Protein AF-A0A259NSG5-F1 (afdb_monomer_lite)

Secondary structure (DSSP, 8-state):
--HHHHHHHHHHHHHHHHHHHTT-HHHHHHHHHHHHHHHTTSHHHHHHHHHHHHHHHHHTT--TTTHHHHHHHHTS---

Foldseek 3Di:
DDPVLVVLLVVLCVQLVVCVVVVVLVSNLVSLVSNCVSCLVPLVSNLVSLVSNQVSCVVVVPDDPVSVVVNVVSPDDDD

Sequence (79 aa):
MNKKIKHEYQLSIRSAQEAEEINDLDNAFKSLERAHILGQRYFIPHIATHWQMLRIGLKRNDNREVIGQIVRLIATVPG

Structure (mmCIF, N/CA/C/O backbone):
data_AF-A0A259NSG5-F1
#
_entry.id   AF-A0A259NSG5-F1
#
loop_
_atom_site.group_PDB
_atom_site.id
_atom_site.type_symbol
_atom_site.label_atom_id
_atom_site.label_alt_id
_atom_site.label_comp_id
_atom_site.label_asym_id
_atom_site.label_entity_id
_atom_site.label_seq_id
_atom_site.pdbx_PDB_ins_code
_atom_site.Cartn_x
_atom_site.Cartn_y
_atom_site.Cartn_z
_atom_site.occupancy
_atom_site.B_iso_or_equiv
_atom_site.auth_seq_id
_atom_site.auth_comp_id
_atom_site.auth_asym_id
_atom_site.auth_atom_id
_atom_site.pdbx_PDB_model_num
ATOM 1 N N . MET A 1 1 ? 8.173 -5.743 -14.483 1.00 83.31 1 MET A N 1
ATOM 2 C CA . MET A 1 1 ? 8.080 -4.449 -13.770 1.00 83.31 1 MET A CA 1
ATOM 3 C C . MET A 1 1 ? 9.411 -3.721 -13.799 1.00 83.31 1 MET A C 1
ATOM 5 O O . MET A 1 1 ? 10.424 -4.351 -13.526 1.00 83.31 1 MET A O 1
ATOM 9 N N . ASN A 1 2 ? 9.423 -2.429 -14.148 1.00 92.19 2 ASN A N 1
ATOM 10 C CA . ASN A 1 2 ? 10.635 -1.596 -14.097 1.00 92.19 2 ASN A CA 1
ATOM 11 C C . ASN A 1 2 ? 11.158 -1.491 -12.647 1.00 92.19 2 ASN A C 1
ATOM 13 O O . ASN A 1 2 ? 10.354 -1.426 -11.719 1.00 92.19 2 ASN A O 1
ATOM 17 N N . LYS A 1 3 ? 12.486 -1.449 -12.448 1.00 92.12 3 LYS A N 1
ATOM 18 C CA . LYS A 1 3 ? 13.127 -1.382 -11.120 1.00 92.12 3 LYS A CA 1
ATOM 19 C C . LYS A 1 3 ? 12.615 -0.225 -10.252 1.00 92.12 3 LYS A C 1
ATOM 21 O O . LYS A 1 3 ? 12.348 -0.450 -9.077 1.00 92.12 3 LYS A O 1
ATOM 26 N N . LYS A 1 4 ? 12.414 0.969 -10.823 1.00 93.94 4 LYS A N 1
ATOM 27 C CA . LYS A 1 4 ? 11.889 2.129 -10.082 1.00 93.94 4 LYS A CA 1
ATOM 28 C C . LYS A 1 4 ? 10.451 1.890 -9.617 1.00 93.94 4 LYS A C 1
ATOM 30 O O . LYS A 1 4 ? 10.155 2.054 -8.444 1.00 93.94 4 LYS A O 1
ATOM 35 N N . ILE A 1 5 ? 9.583 1.413 -10.514 1.00 93.75 5 ILE A N 1
ATOM 36 C CA . ILE A 1 5 ? 8.181 1.088 -10.187 1.00 93.75 5 ILE A CA 1
ATOM 37 C C . ILE A 1 5 ? 8.118 -0.022 -9.134 1.00 93.75 5 ILE A C 1
ATOM 39 O O . ILE A 1 5 ? 7.322 0.059 -8.207 1.00 93.75 5 ILE A O 1
ATOM 43 N N . LYS A 1 6 ? 8.992 -1.032 -9.237 1.00 94.31 6 LYS A N 1
ATOM 44 C CA . LYS A 1 6 ? 9.090 -2.106 -8.245 1.00 94.31 6 LYS A CA 1
ATOM 45 C C . LYS A 1 6 ? 9.437 -1.572 -6.862 1.00 94.31 6 LYS A C 1
ATOM 47 O O . LYS A 1 6 ? 8.832 -2.007 -5.890 1.00 94.31 6 LYS A O 1
ATOM 52 N N . HIS A 1 7 ? 10.398 -0.658 -6.790 1.00 96.88 7 HIS A N 1
ATOM 53 C CA . HIS A 1 7 ? 10.809 -0.048 -5.535 1.00 96.88 7 HIS A CA 1
ATOM 54 C C . HIS A 1 7 ? 9.669 0.766 -4.908 1.00 96.88 7 HIS A C 1
ATOM 56 O O . HIS A 1 7 ? 9.291 0.501 -3.773 1.00 96.88 7 HIS A O 1
ATOM 62 N N . GLU A 1 8 ? 9.043 1.660 -5.676 1.00 96.75 8 GLU A N 1
ATOM 63 C CA . GLU A 1 8 ? 7.908 2.473 -5.209 1.00 96.75 8 GLU A CA 1
ATOM 64 C C . GLU A 1 8 ? 6.701 1.620 -4.794 1.00 96.75 8 GLU A C 1
ATOM 66 O O . GLU A 1 8 ? 6.018 1.926 -3.815 1.00 96.75 8 GLU A O 1
ATOM 71 N N . TYR A 1 9 ? 6.448 0.524 -5.516 1.00 96.69 9 TYR A N 1
ATOM 72 C CA . TYR A 1 9 ? 5.412 -0.444 -5.170 1.00 96.69 9 TYR A CA 1
ATOM 73 C C . TYR A 1 9 ? 5.703 -1.072 -3.806 1.00 96.69 9 TYR A C 1
ATOM 75 O O . TYR A 1 9 ? 4.841 -1.073 -2.935 1.00 96.69 9 TYR A O 1
ATOM 83 N N . GLN A 1 10 ? 6.929 -1.557 -3.591 1.00 96.88 10 GLN A N 1
ATOM 84 C CA . GLN A 1 10 ? 7.325 -2.161 -2.318 1.00 96.88 10 GLN A CA 1
ATOM 85 C C . GLN A 1 10 ? 7.271 -1.167 -1.156 1.00 96.88 10 GLN A C 1
ATOM 87 O O . GLN A 1 10 ? 6.816 -1.541 -0.080 1.00 96.88 10 GLN A O 1
ATOM 92 N N . LEU A 1 11 ? 7.675 0.088 -1.377 1.00 97.88 11 LEU A N 1
ATOM 93 C CA . LEU A 1 11 ? 7.534 1.151 -0.381 1.00 97.88 11 LEU A CA 1
ATOM 94 C C . LEU A 1 11 ? 6.067 1.375 -0.013 1.00 97.88 11 LEU A C 1
ATOM 96 O O . LEU A 1 11 ? 5.733 1.386 1.164 1.00 97.88 11 LEU A O 1
ATOM 100 N N . SER A 1 12 ? 5.185 1.461 -1.010 1.00 97.19 12 SER A N 1
ATOM 101 C CA . SER A 1 12 ? 3.747 1.659 -0.784 1.00 97.19 12 SER A CA 1
ATOM 102 C C . SER A 1 12 ? 3.116 0.479 -0.029 1.00 97.19 12 SER A C 1
ATOM 104 O O . SER A 1 12 ? 2.306 0.683 0.870 1.00 97.19 12 SER A O 1
ATOM 106 N N . ILE A 1 13 ? 3.526 -0.758 -0.336 1.00 97.81 13 ILE A N 1
ATOM 107 C CA . ILE A 1 13 ? 3.104 -1.952 0.413 1.00 97.81 13 ILE A CA 1
ATOM 108 C C . ILE A 1 13 ? 3.596 -1.905 1.862 1.00 97.81 13 ILE A C 1
ATOM 110 O O . ILE A 1 13 ? 2.828 -2.207 2.770 1.00 97.81 13 ILE A O 1
ATOM 114 N N . ARG A 1 14 ? 4.852 -1.515 2.091 1.00 97.94 14 ARG A N 1
ATOM 115 C CA . ARG A 1 14 ? 5.409 -1.408 3.440 1.00 97.94 14 ARG A CA 1
ATOM 116 C C . ARG A 1 14 ? 4.699 -0.330 4.259 1.00 97.94 14 ARG A C 1
ATOM 118 O O . ARG A 1 14 ? 4.299 -0.605 5.381 1.00 97.94 14 ARG A O 1
ATOM 125 N N . SER A 1 15 ? 4.468 0.850 3.688 1.00 97.69 15 SER A N 1
ATOM 126 C CA . SER A 1 15 ? 3.722 1.920 4.361 1.00 97.69 15 SER A CA 1
ATOM 127 C C . SER A 1 15 ? 2.289 1.503 4.697 1.00 97.69 15 SER A C 1
ATOM 1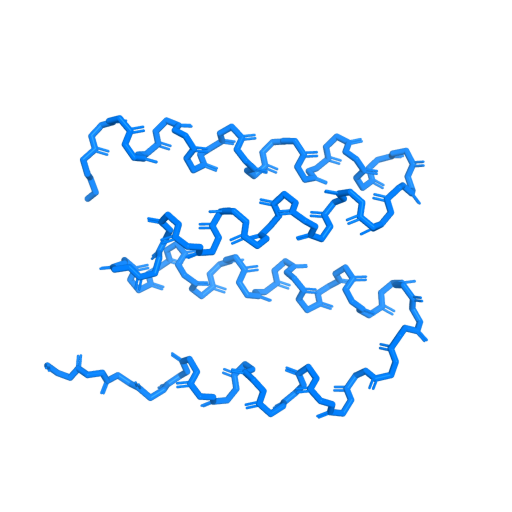29 O O . SER A 1 15 ? 1.775 1.881 5.744 1.00 97.69 15 SER A O 1
ATOM 131 N N . ALA A 1 16 ? 1.655 0.682 3.851 1.00 96.81 16 ALA A N 1
ATOM 132 C CA . ALA A 1 16 ? 0.353 0.108 4.173 1.00 96.81 16 ALA A CA 1
ATOM 133 C C . ALA A 1 16 ? 0.408 -0.819 5.394 1.00 96.81 16 ALA A C 1
ATOM 135 O O . ALA A 1 16 ? -0.484 -0.764 6.234 1.00 96.81 16 ALA A O 1
ATOM 136 N N . GLN A 1 17 ? 1.448 -1.651 5.495 1.00 96.50 17 GLN A N 1
ATOM 137 C CA . GLN A 1 17 ? 1.653 -2.552 6.630 1.00 96.50 17 GLN A CA 1
ATOM 138 C C . GLN A 1 17 ? 1.913 -1.769 7.918 1.00 96.50 17 GLN A C 1
ATOM 140 O O . GLN A 1 17 ? 1.224 -2.001 8.903 1.00 96.50 17 GLN A O 1
ATOM 145 N N . GLU A 1 18 ? 2.816 -0.789 7.878 1.00 97.69 18 GLU A N 1
ATOM 146 C CA . GLU A 1 18 ? 3.149 0.058 9.032 1.00 97.69 18 GLU A CA 1
ATOM 147 C C . GLU A 1 18 ? 1.916 0.833 9.538 1.00 97.69 18 GLU A C 1
ATOM 149 O O . GLU A 1 18 ? 1.680 0.916 10.742 1.00 97.69 18 GLU A O 1
ATOM 154 N N . ALA A 1 19 ? 1.080 1.353 8.630 1.00 96.38 19 ALA A N 1
ATOM 155 C CA . ALA A 1 19 ? -0.177 2.010 8.992 1.00 96.38 19 ALA A CA 1
ATOM 156 C C . ALA A 1 19 ? -1.222 1.023 9.551 1.00 96.38 19 ALA A C 1
ATOM 158 O O . ALA A 1 19 ? -1.937 1.338 10.502 1.00 96.38 19 ALA A O 1
ATOM 159 N N . GLU A 1 20 ? -1.302 -0.194 9.003 1.00 95.31 20 GLU A N 1
ATOM 160 C CA . GLU A 1 20 ? -2.196 -1.240 9.512 1.00 95.31 20 GLU A CA 1
ATOM 161 C C . GLU A 1 20 ? -1.792 -1.707 10.920 1.00 95.31 20 GLU A C 1
ATOM 163 O O . GLU A 1 20 ? -2.674 -1.977 11.737 1.00 95.31 20 GLU A O 1
ATOM 168 N N . GLU A 1 21 ? -0.492 -1.766 11.229 1.00 96.12 21 GLU A N 1
ATOM 169 C CA . GLU A 1 21 ? 0.032 -2.141 12.551 1.00 96.12 21 GLU A CA 1
ATOM 170 C C . GLU A 1 21 ? -0.403 -1.172 13.656 1.00 96.12 21 GLU A C 1
ATOM 172 O O . GLU A 1 21 ? -0.701 -1.603 14.769 1.00 96.12 21 GLU A O 1
ATOM 177 N N . ILE A 1 22 ? -0.512 0.123 13.346 1.00 96.38 22 ILE A N 1
ATOM 178 C CA . ILE A 1 22 ? -1.020 1.144 14.278 1.00 96.38 22 ILE A CA 1
ATOM 179 C C . ILE A 1 22 ? -2.546 1.325 14.198 1.00 96.38 22 ILE A C 1
ATOM 181 O O . ILE A 1 22 ? -3.090 2.271 14.765 1.00 96.38 22 ILE A O 1
ATOM 185 N N . ASN A 1 23 ? -3.243 0.415 13.507 1.00 93.94 23 ASN A N 1
ATOM 186 C CA . ASN A 1 23 ? -4.689 0.435 13.279 1.00 93.94 23 ASN A CA 1
ATOM 187 C C . ASN A 1 23 ? -5.194 1.705 12.553 1.00 93.94 23 ASN A C 1
ATOM 189 O O . ASN A 1 23 ? -6.379 2.037 12.616 1.00 93.94 23 ASN A O 1
ATOM 193 N N . ASP A 1 24 ? -4.312 2.386 11.817 1.00 95.25 24 ASP A N 1
ATOM 194 C CA . ASP A 1 24 ? -4.639 3.494 10.919 1.00 95.25 24 ASP A CA 1
ATOM 195 C C . ASP A 1 24 ? -5.065 2.933 9.555 1.00 95.25 24 ASP A C 1
ATOM 197 O O . ASP A 1 24 ? -4.342 2.947 8.553 1.00 95.25 24 ASP A O 1
ATOM 201 N N . LEU A 1 25 ? -6.267 2.354 9.545 1.00 91.00 25 LEU A N 1
ATOM 202 C CA . LEU A 1 25 ? -6.808 1.633 8.392 1.00 91.00 25 LEU A CA 1
ATOM 203 C C . LEU A 1 25 ? -7.044 2.549 7.181 1.00 91.00 25 LEU A C 1
ATOM 205 O O . LEU A 1 25 ? -7.009 2.074 6.046 1.00 91.00 25 LEU A O 1
ATOM 209 N N . ASP A 1 26 ? -7.237 3.850 7.400 1.00 90.69 26 ASP A N 1
ATOM 210 C CA . ASP A 1 26 ? -7.407 4.838 6.337 1.00 90.69 26 ASP A CA 1
ATOM 211 C C . ASP A 1 26 ? -6.103 5.099 5.585 1.00 90.69 26 ASP A C 1
ATOM 213 O O . ASP A 1 26 ? -6.075 5.044 4.351 1.00 90.69 26 ASP A O 1
ATOM 217 N N . ASN A 1 27 ? -5.002 5.347 6.298 1.00 93.81 27 ASN A N 1
ATOM 218 C CA . ASN A 1 27 ? -3.704 5.533 5.652 1.00 93.81 27 ASN A CA 1
ATOM 219 C C . ASN A 1 27 ? -3.143 4.221 5.095 1.00 93.81 27 ASN A C 1
ATOM 221 O O . ASN A 1 27 ? -2.470 4.229 4.055 1.00 93.81 27 ASN A O 1
ATOM 225 N N . ALA A 1 28 ? -3.490 3.089 5.709 1.00 94.56 28 ALA A N 1
ATOM 226 C CA . ALA A 1 28 ? -3.171 1.782 5.163 1.00 94.56 28 ALA A CA 1
ATOM 227 C C . ALA A 1 28 ? -3.870 1.550 3.812 1.00 94.56 28 ALA A C 1
ATOM 229 O O . ALA A 1 28 ? -3.219 1.175 2.834 1.00 94.56 28 ALA A O 1
ATOM 230 N N . PHE A 1 29 ? -5.167 1.864 3.711 1.00 91.31 29 PHE A N 1
ATOM 231 C CA . PHE A 1 29 ? -5.914 1.748 2.457 1.00 91.31 29 PHE A CA 1
ATOM 232 C C . PHE A 1 29 ? -5.369 2.686 1.366 1.00 91.31 29 PHE A C 1
ATOM 234 O O . PHE A 1 29 ? -5.108 2.225 0.256 1.00 91.31 29 PHE A O 1
ATOM 241 N N . LYS A 1 30 ? -5.072 3.954 1.691 1.00 91.94 30 LYS A N 1
ATOM 242 C CA . LYS A 1 30 ? -4.450 4.916 0.752 1.00 91.94 30 LYS A CA 1
ATOM 243 C C . LYS A 1 30 ? -3.105 4.434 0.205 1.00 91.94 30 LYS A C 1
ATOM 245 O O . LYS A 1 30 ? -2.789 4.609 -0.973 1.00 91.94 30 LYS A O 1
ATOM 250 N N . SER A 1 31 ? -2.294 3.815 1.058 1.00 96.12 31 SER A N 1
ATOM 251 C CA . SER A 1 31 ? -0.999 3.261 0.653 1.00 96.12 31 SER A CA 1
ATOM 252 C C . SER A 1 31 ? -1.175 2.071 -0.299 1.00 96.12 31 SER A C 1
ATOM 254 O O . SER A 1 31 ? -0.436 1.939 -1.281 1.00 96.12 31 SER A O 1
ATOM 256 N N . LEU A 1 32 ? -2.209 1.251 -0.084 1.00 93.75 32 LEU A N 1
ATOM 257 C CA . LEU A 1 32 ? -2.580 0.183 -1.010 1.00 93.75 32 LEU A CA 1
ATOM 258 C C . LEU A 1 32 ? -3.166 0.707 -2.328 1.00 93.75 32 LEU A C 1
ATOM 260 O O . LEU A 1 32 ? -2.871 0.124 -3.365 1.00 93.75 32 LEU A O 1
ATOM 264 N N . GLU A 1 33 ? -3.906 1.820 -2.346 1.00 91.94 33 GLU A N 1
ATOM 265 C CA .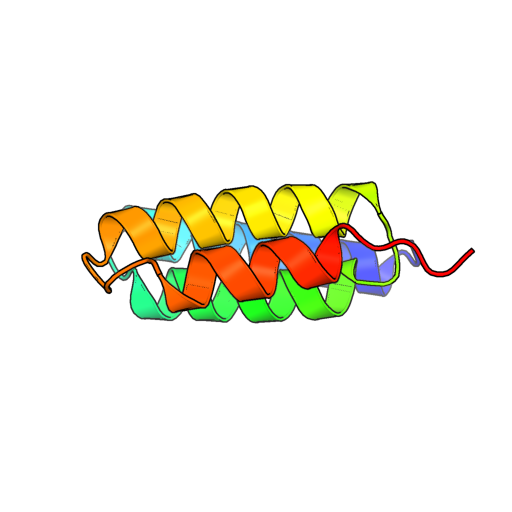 GLU A 1 33 ? -4.345 2.466 -3.598 1.00 91.94 33 GLU A CA 1
ATOM 266 C C . GLU A 1 33 ? -3.144 2.882 -4.463 1.00 91.94 33 GLU A C 1
ATOM 268 O O . GLU A 1 33 ? -3.112 2.638 -5.673 1.00 91.94 33 GLU A O 1
ATOM 273 N N . ARG A 1 34 ? -2.090 3.427 -3.841 1.00 94.50 34 ARG A N 1
ATOM 274 C CA . ARG 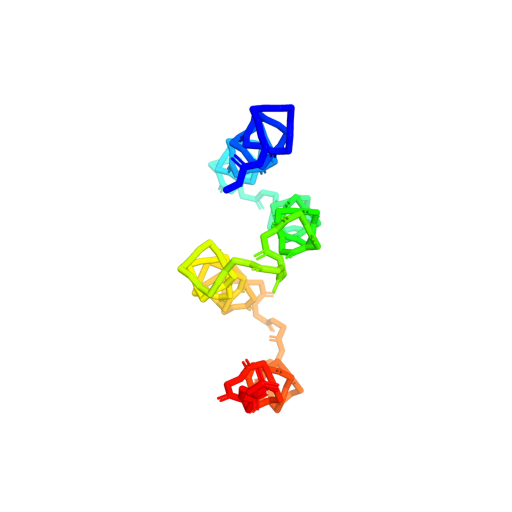A 1 34 ? -0.840 3.757 -4.542 1.00 94.50 34 ARG A CA 1
ATOM 275 C C . ARG A 1 34 ? -0.137 2.508 -5.077 1.00 94.50 34 ARG A C 1
ATOM 277 O O . ARG A 1 34 ? 0.287 2.492 -6.235 1.00 94.50 34 ARG A O 1
ATOM 284 N N . ALA A 1 35 ? -0.033 1.454 -4.267 1.00 94.81 35 ALA A N 1
ATOM 285 C CA . ALA A 1 35 ? 0.519 0.176 -4.712 1.00 94.81 35 ALA A CA 1
ATOM 286 C C . ALA A 1 35 ? -0.302 -0.424 -5.867 1.00 94.81 35 ALA A C 1
ATOM 288 O O . ALA A 1 35 ? 0.265 -0.968 -6.813 1.00 94.81 35 ALA A O 1
ATOM 289 N N . HIS A 1 36 ? -1.623 -0.254 -5.843 1.00 91.69 36 HIS A N 1
ATOM 290 C CA . HIS A 1 36 ? -2.533 -0.753 -6.862 1.00 91.69 36 HIS A CA 1
ATOM 291 C C . HIS A 1 36 ? -2.286 -0.063 -8.209 1.00 91.69 36 HIS A C 1
ATOM 293 O O . HIS A 1 36 ? -2.118 -0.757 -9.210 1.00 91.69 36 HIS A O 1
ATOM 299 N N . ILE A 1 37 ? -2.151 1.270 -8.230 1.00 89.75 37 ILE A N 1
ATOM 300 C CA . ILE A 1 37 ? -1.837 2.049 -9.443 1.00 89.75 37 ILE A CA 1
ATOM 301 C C . ILE A 1 37 ? -0.479 1.630 -10.030 1.00 89.75 37 ILE A C 1
ATOM 303 O O . ILE A 1 37 ? -0.348 1.406 -11.235 1.00 89.75 37 ILE A O 1
ATOM 307 N N . LEU A 1 38 ? 0.542 1.473 -9.181 1.00 92.50 38 LEU A N 1
ATOM 308 C CA . LEU A 1 38 ? 1.880 1.039 -9.609 1.00 92.50 38 LEU A CA 1
ATOM 309 C C . LEU A 1 38 ? 1.888 -0.416 -10.109 1.00 92.50 38 LEU A C 1
ATOM 311 O O . LEU A 1 38 ? 2.634 -0.763 -11.030 1.00 92.50 38 LEU A O 1
ATOM 315 N N . GLY A 1 39 ? 1.050 -1.258 -9.503 1.00 88.44 39 GLY A N 1
ATOM 316 C CA . GLY A 1 39 ? 0.873 -2.668 -9.819 1.00 88.44 39 GLY A CA 1
ATOM 317 C C . GLY A 1 39 ? -0.079 -2.940 -10.982 1.00 88.44 39 GLY A C 1
ATOM 318 O O . GLY A 1 39 ? -0.039 -4.042 -11.508 1.00 88.44 39 GLY A O 1
ATOM 319 N N . GLN A 1 40 ? -0.879 -1.968 -11.432 1.00 86.94 40 GLN A N 1
ATOM 320 C CA . GLN A 1 40 ? -2.007 -2.162 -12.357 1.00 86.94 40 GLN A CA 1
ATOM 321 C C . GLN A 1 40 ? -1.641 -2.864 -13.669 1.00 86.94 40 GLN A C 1
ATOM 323 O O . GLN A 1 40 ? -2.399 -3.682 -14.175 1.00 86.94 40 GLN A O 1
ATOM 328 N N . ARG A 1 41 ? -0.451 -2.589 -14.213 1.00 87.69 41 ARG A N 1
ATOM 329 C CA . ARG A 1 41 ? 0.040 -3.220 -15.455 1.00 87.69 41 ARG A CA 1
ATOM 330 C C . ARG A 1 41 ? 0.652 -4.608 -15.244 1.00 87.69 41 ARG A C 1
ATOM 332 O O . ARG A 1 41 ? 1.132 -5.220 -16.193 1.00 87.69 41 ARG A O 1
ATOM 339 N N . TYR A 1 42 ? 0.705 -5.081 -14.005 1.00 88.25 42 TYR A N 1
ATOM 340 C CA . TYR A 1 42 ? 1.309 -6.347 -13.624 1.00 88.25 42 TYR A CA 1
ATOM 341 C C . TYR A 1 42 ? 0.269 -7.171 -12.880 1.00 88.25 42 TYR A C 1
ATOM 343 O O . TYR A 1 42 ? -0.006 -6.935 -11.707 1.00 88.25 42 TYR A O 1
ATOM 351 N N . PHE A 1 43 ? -0.262 -8.177 -13.568 1.00 85.12 43 PHE A N 1
ATOM 352 C CA . PHE A 1 43 ? -1.364 -8.999 -13.076 1.00 85.12 43 PHE A CA 1
ATOM 353 C C . PHE A 1 43 ? -1.152 -9.500 -11.637 1.00 85.12 43 PHE A C 1
ATOM 355 O O . PHE A 1 43 ? -2.008 -9.313 -10.779 1.00 85.12 43 PHE A O 1
ATOM 362 N N . ILE A 1 44 ? 0.033 -10.042 -11.333 1.00 89.38 44 ILE A N 1
ATOM 363 C CA . ILE A 1 44 ? 0.335 -10.576 -9.997 1.00 89.38 44 ILE A CA 1
ATOM 364 C C . ILE A 1 44 ? 0.349 -9.474 -8.907 1.00 89.38 44 ILE A C 1
ATOM 366 O O . ILE A 1 44 ? -0.426 -9.593 -7.958 1.00 89.38 44 ILE A O 1
ATOM 370 N N . PRO A 1 45 ? 1.149 -8.387 -9.005 1.00 90.31 45 PRO A N 1
ATOM 371 C CA . PRO A 1 45 ? 1.076 -7.251 -8.074 1.00 90.31 45 PRO A CA 1
ATOM 372 C C . PRO A 1 45 ? -0.317 -6.635 -7.916 1.00 90.31 45 PRO A C 1
ATOM 374 O O . PRO A 1 45 ? -0.711 -6.256 -6.813 1.00 90.31 45 PRO A O 1
ATOM 377 N N . HIS A 1 46 ? -1.067 -6.543 -9.009 1.00 87.31 46 HIS A N 1
ATOM 378 C CA . HIS A 1 46 ? -2.402 -5.966 -9.021 1.00 87.31 46 HIS A CA 1
ATOM 379 C C . HIS A 1 46 ? -3.379 -6.783 -8.169 1.00 87.31 46 HIS A C 1
ATOM 381 O O . HIS A 1 46 ? -3.983 -6.252 -7.236 1.00 87.31 46 HIS A O 1
ATOM 387 N N . ILE A 1 47 ? -3.460 -8.094 -8.422 1.00 86.00 47 ILE A N 1
ATOM 388 C CA . ILE A 1 47 ? -4.314 -9.012 -7.661 1.00 86.00 47 ILE A CA 1
ATOM 389 C C . ILE A 1 47 ? -3.874 -9.090 -6.193 1.00 86.00 47 ILE A C 1
ATOM 391 O O . ILE A 1 47 ? -4.713 -9.034 -5.293 1.00 86.00 47 ILE A O 1
ATOM 395 N N . ALA A 1 48 ? -2.564 -9.143 -5.929 1.00 90.94 48 ALA A N 1
ATOM 396 C CA . ALA A 1 48 ? -2.037 -9.153 -4.565 1.00 90.94 48 ALA A CA 1
ATOM 397 C C . ALA A 1 48 ? -2.429 -7.888 -3.781 1.00 90.94 48 ALA A C 1
ATOM 399 O O . ALA A 1 48 ? -2.786 -7.966 -2.605 1.00 90.94 48 ALA A O 1
ATOM 400 N N . THR A 1 49 ? -2.402 -6.722 -4.430 1.00 90.75 49 THR A N 1
ATOM 401 C CA . THR A 1 49 ? -2.802 -5.462 -3.793 1.00 90.75 49 THR A CA 1
ATOM 402 C C . THR A 1 49 ? -4.300 -5.424 -3.518 1.00 90.75 49 THR A C 1
ATOM 4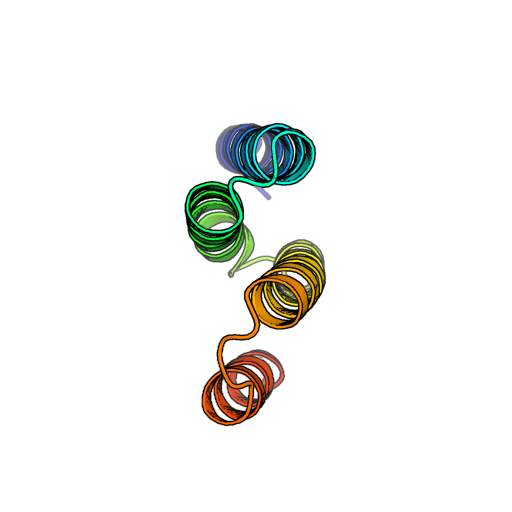04 O O . THR A 1 49 ? -4.700 -5.045 -2.420 1.00 90.75 49 THR A O 1
ATOM 407 N N . HIS A 1 50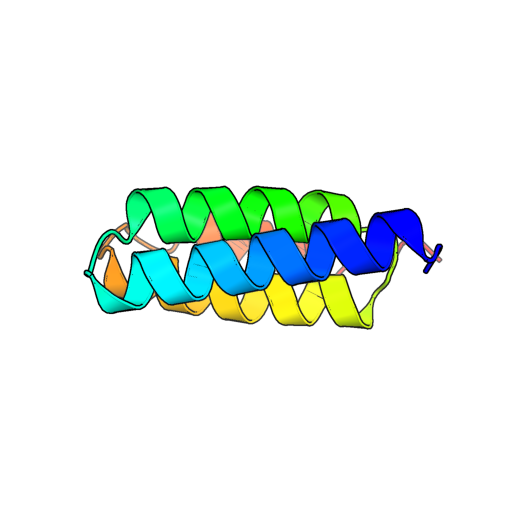 ? -5.130 -5.903 -4.450 1.00 88.81 50 HIS A N 1
ATOM 408 C CA . HIS A 1 50 ? -6.573 -6.016 -4.223 1.00 88.81 50 HIS A CA 1
ATOM 409 C C . HIS A 1 50 ? -6.935 -6.873 -3.032 1.00 88.81 50 HIS A C 1
ATOM 411 O O . HIS A 1 50 ? -7.837 -6.519 -2.276 1.00 88.81 50 HIS A O 1
ATOM 417 N N . TRP A 1 51 ? -6.225 -7.984 -2.855 1.00 88.31 51 TRP A N 1
ATOM 418 C CA . TRP A 1 51 ? -6.443 -8.850 -1.711 1.00 88.31 51 TRP A CA 1
ATOM 419 C C . TRP A 1 51 ? -6.205 -8.112 -0.389 1.00 88.31 51 TRP A C 1
ATOM 421 O O . TRP A 1 51 ? -7.012 -8.202 0.537 1.00 88.31 51 TRP A O 1
ATOM 431 N N . GLN A 1 52 ? -5.136 -7.315 -0.319 1.00 90.81 52 GLN A N 1
ATOM 432 C CA . GLN A 1 52 ? -4.856 -6.495 0.857 1.00 90.81 52 GLN A CA 1
ATOM 433 C C . GLN A 1 52 ? -5.882 -5.370 1.033 1.00 90.81 52 GLN A C 1
ATOM 435 O O . GLN A 1 52 ? -6.356 -5.164 2.147 1.00 90.81 52 GLN A O 1
ATOM 440 N N . MET A 1 53 ? -6.293 -4.693 -0.045 1.00 88.81 53 MET A N 1
ATOM 441 C CA . MET A 1 53 ? -7.317 -3.639 0.022 1.00 88.81 53 MET A CA 1
ATOM 442 C C . MET A 1 53 ? -8.643 -4.194 0.530 1.00 88.81 53 MET A C 1
ATOM 444 O O . MET A 1 53 ? -9.272 -3.579 1.387 1.00 88.81 53 MET A O 1
ATOM 448 N N . LEU A 1 54 ? -9.037 -5.383 0.060 1.00 85.94 54 LEU A N 1
ATOM 449 C CA . LEU A 1 54 ? -10.222 -6.073 0.549 1.00 85.94 54 LEU A CA 1
ATOM 450 C C . LEU A 1 54 ? -10.090 -6.320 2.051 1.00 85.94 54 LEU A C 1
ATOM 452 O O . LEU A 1 54 ? -10.961 -5.891 2.799 1.00 85.94 54 LEU A O 1
ATOM 456 N N . ARG A 1 55 ? -8.978 -6.914 2.509 1.00 88.50 55 ARG A N 1
ATOM 457 C CA . ARG A 1 55 ? -8.723 -7.162 3.938 1.00 88.50 55 ARG A CA 1
ATOM 458 C C . ARG A 1 55 ? -8.842 -5.895 4.789 1.00 88.50 55 ARG A C 1
ATOM 460 O O . ARG A 1 55 ? -9.467 -5.943 5.845 1.00 88.50 55 ARG A O 1
ATOM 467 N N . ILE A 1 56 ? -8.260 -4.780 4.353 1.00 88.12 56 ILE A N 1
ATOM 468 C CA . ILE A 1 56 ? -8.309 -3.518 5.106 1.00 88.12 56 ILE A CA 1
ATOM 469 C C . ILE A 1 56 ? -9.712 -2.905 5.073 1.00 88.12 56 ILE A C 1
ATOM 471 O O . ILE A 1 56 ? -10.225 -2.523 6.122 1.00 88.12 56 ILE A O 1
ATOM 475 N N . GLY A 1 57 ? -10.383 -2.899 3.918 1.00 83.75 57 GLY A N 1
ATOM 476 C CA . GLY A 1 57 ? -11.776 -2.452 3.806 1.00 83.75 57 GLY A CA 1
ATOM 477 C C . GLY A 1 57 ? -12.723 -3.272 4.689 1.00 83.75 57 GLY A C 1
ATOM 478 O O . GLY A 1 57 ? -13.612 -2.722 5.334 1.00 83.75 57 GLY A O 1
ATOM 479 N N . LEU A 1 58 ? -12.469 -4.582 4.818 1.00 83.12 58 LEU A N 1
ATOM 480 C CA . LEU A 1 58 ? -13.185 -5.459 5.742 1.00 83.12 58 LEU A CA 1
ATOM 481 C C . LEU A 1 58 ? -12.987 -5.046 7.211 1.00 83.12 58 LEU A C 1
ATOM 483 O O . LEU A 1 58 ? -13.953 -5.115 7.973 1.00 83.12 58 LEU A O 1
ATOM 487 N N . LYS A 1 59 ? -11.767 -4.647 7.601 1.00 85.56 59 LYS A N 1
ATOM 488 C CA . LYS A 1 59 ? -11.420 -4.200 8.963 1.00 85.56 59 LYS A CA 1
ATOM 489 C C . LYS A 1 59 ? -11.974 -2.813 9.293 1.00 85.56 59 LYS A C 1
ATOM 491 O O . LYS A 1 59 ? -12.354 -2.579 10.432 1.00 85.56 59 LYS A O 1
ATOM 496 N N . ARG A 1 60 ? -12.060 -1.920 8.303 1.00 81.38 60 ARG A N 1
ATOM 497 C CA . ARG A 1 60 ? -12.596 -0.557 8.459 1.00 81.38 60 ARG A CA 1
ATOM 498 C C . ARG A 1 60 ? -14.112 -0.535 8.724 1.00 81.38 60 ARG A C 1
ATOM 500 O O . ARG A 1 60 ? -14.658 0.517 9.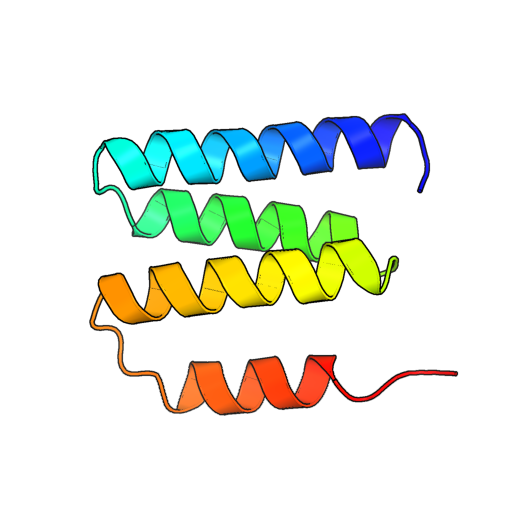027 1.00 81.38 60 ARG A O 1
ATOM 507 N N . ASN A 1 61 ? -14.787 -1.690 8.640 1.00 72.94 61 ASN A N 1
ATOM 508 C CA . ASN A 1 61 ? -16.245 -1.833 8.770 1.00 72.94 61 ASN A CA 1
ATOM 509 C C . ASN A 1 61 ? -17.025 -0.948 7.778 1.00 72.94 61 ASN A C 1
ATOM 511 O O . ASN A 1 61 ? -18.190 -0.617 7.983 1.00 72.94 61 ASN A O 1
ATOM 515 N N . ASP A 1 62 ? -16.350 -0.576 6.691 1.00 65.81 62 ASP A N 1
ATOM 516 C CA . ASP A 1 62 ? -16.900 0.192 5.592 1.00 65.81 62 ASP A CA 1
ATOM 517 C C . ASP A 1 62 ? -17.526 -0.808 4.619 1.00 65.81 62 ASP A C 1
ATOM 519 O O . ASP A 1 62 ? -16.838 -1.704 4.120 1.00 65.81 62 ASP A O 1
ATOM 523 N N . ASN A 1 63 ? -18.846 -0.733 4.446 1.00 56.12 63 ASN A N 1
ATOM 524 C CA . ASN A 1 63 ? -19.698 -1.732 3.800 1.00 56.12 63 ASN A CA 1
ATOM 525 C C . ASN A 1 63 ? -19.378 -1.921 2.303 1.00 56.12 63 ASN A C 1
ATOM 527 O O . ASN A 1 63 ? -20.092 -1.465 1.417 1.00 56.12 63 ASN A O 1
ATOM 531 N N . ARG A 1 64 ? -18.285 -2.642 2.037 1.00 56.88 64 ARG A N 1
ATOM 532 C CA . ARG A 1 64 ? -18.158 -3.955 1.374 1.00 56.88 64 ARG A CA 1
ATOM 533 C C . ARG A 1 64 ? -18.913 -4.237 0.067 1.00 56.88 64 ARG A C 1
ATOM 535 O O . ARG A 1 64 ? -18.365 -4.965 -0.759 1.00 56.88 64 ARG A O 1
ATOM 542 N N . GLU A 1 65 ? -20.099 -3.692 -0.181 1.00 54.78 65 GLU A N 1
ATOM 543 C CA . GLU A 1 65 ? -20.889 -3.996 -1.386 1.00 54.78 65 GLU A CA 1
ATOM 544 C C . GLU A 1 65 ? -20.351 -3.293 -2.638 1.00 54.78 65 GLU A C 1
ATOM 546 O O . GLU A 1 65 ? -20.231 -3.906 -3.700 1.00 54.78 65 GLU A O 1
ATOM 551 N N . VAL A 1 66 ? -19.895 -2.049 -2.492 1.00 56.72 66 VAL A N 1
ATOM 552 C CA . VAL A 1 66 ? -19.231 -1.289 -3.567 1.00 56.72 66 VAL A CA 1
ATOM 553 C C . VAL A 1 66 ? -17.817 -1.825 -3.821 1.00 56.72 66 VAL A C 1
ATOM 555 O O . VAL A 1 66 ? -17.401 -2.034 -4.963 1.00 56.72 66 VAL A O 1
ATOM 558 N N . ILE A 1 67 ? -17.099 -2.158 -2.746 1.00 62.78 67 ILE A N 1
ATOM 559 C CA . ILE A 1 67 ? -15.750 -2.744 -2.795 1.00 62.78 67 ILE A CA 1
ATOM 560 C C . ILE A 1 67 ? -15.777 -4.092 -3.548 1.00 62.78 67 ILE A C 1
ATOM 562 O O . ILE A 1 67 ? -14.881 -4.387 -4.340 1.00 62.78 67 ILE A O 1
ATOM 566 N N . GLY A 1 68 ? -16.850 -4.876 -3.387 1.00 60.25 68 GLY A N 1
ATOM 567 C CA . GLY A 1 68 ? -17.074 -6.149 -4.078 1.00 60.25 68 GLY A CA 1
ATOM 568 C C . GLY A 1 68 ? -17.468 -6.055 -5.560 1.00 60.25 68 GLY A C 1
ATOM 569 O O . GLY A 1 68 ? -17.398 -7.072 -6.257 1.00 60.25 68 GLY A O 1
ATOM 570 N N . GLN A 1 69 ? -17.873 -4.889 -6.072 1.00 61.28 69 GLN A N 1
ATOM 571 C CA . GLN A 1 69 ? -18.095 -4.670 -7.512 1.00 61.28 69 GLN A CA 1
ATOM 572 C C . GLN A 1 69 ? -16.835 -4.149 -8.214 1.00 61.28 69 GLN A C 1
ATOM 574 O O . GLN A 1 69 ? -16.537 -4.558 -9.335 1.00 61.28 69 GLN A O 1
ATOM 579 N N . ILE A 1 70 ? -16.030 -3.341 -7.527 1.00 54.69 70 ILE A N 1
ATOM 580 C CA . ILE A 1 70 ? -14.797 -2.756 -8.073 1.00 54.69 70 ILE A CA 1
ATOM 581 C C . ILE A 1 70 ? -13.686 -3.809 -8.220 1.00 54.69 70 ILE A C 1
ATOM 583 O O . ILE A 1 70 ? -13.023 -3.867 -9.254 1.00 54.69 70 ILE A O 1
ATOM 587 N N . VAL A 1 71 ? -13.556 -4.736 -7.263 1.00 60.28 71 VAL A N 1
ATOM 588 C CA . VAL A 1 71 ? -12.673 -5.917 -7.392 1.00 60.28 71 VAL A CA 1
ATOM 589 C C . VAL A 1 71 ? -13.069 -6.806 -8.588 1.00 60.28 71 VAL A C 1
ATOM 591 O O . VAL A 1 71 ? -12.217 -7.445 -9.200 1.00 60.28 71 VAL A O 1
ATOM 594 N N . ARG A 1 72 ? -14.354 -6.818 -8.968 1.00 61.53 72 ARG A N 1
ATOM 595 C CA . ARG A 1 72 ? -14.897 -7.624 -10.076 1.00 61.53 72 ARG A CA 1
ATOM 596 C C . ARG A 1 72 ? -14.543 -7.071 -11.463 1.00 61.53 72 ARG A C 1
ATOM 598 O O . ARG A 1 72 ? -14.409 -7.847 -12.403 1.00 61.53 72 ARG A O 1
ATOM 605 N N . LEU A 1 73 ? -14.329 -5.762 -11.582 1.00 57.62 73 LEU A N 1
ATOM 606 C CA . LEU A 1 73 ? -13.870 -5.102 -12.813 1.00 57.62 73 LEU A CA 1
ATOM 607 C C . LEU A 1 73 ? -12.377 -5.335 -13.083 1.00 57.62 73 LEU A C 1
ATOM 609 O O . LEU A 1 73 ? -11.973 -5.523 -14.224 1.00 57.62 73 LEU A O 1
ATOM 613 N N . ILE A 1 74 ? -11.573 -5.419 -12.026 1.00 58.19 74 ILE A N 1
ATOM 614 C CA . ILE A 1 74 ? -10.134 -5.705 -12.094 1.00 58.19 74 ILE A CA 1
ATOM 615 C C . ILE A 1 74 ? -9.825 -7.165 -12.498 1.00 58.19 74 ILE A C 1
ATOM 617 O O . ILE A 1 74 ? -8.767 -7.450 -13.056 1.00 58.19 74 ILE A O 1
ATOM 621 N N . ALA A 1 75 ? -10.769 -8.093 -12.323 1.00 55.34 75 ALA A N 1
ATOM 622 C CA . ALA A 1 75 ? -10.641 -9.471 -12.806 1.00 55.34 75 ALA A CA 1
ATOM 623 C C . ALA A 1 75 ? -10.901 -9.644 -14.323 1.00 55.34 75 ALA A C 1
ATOM 625 O O . ALA A 1 75 ? -10.643 -10.724 -14.854 1.00 55.34 75 ALA A O 1
ATOM 626 N N . THR A 1 76 ? -11.387 -8.616 -15.036 1.00 51.31 76 THR A N 1
ATOM 627 C CA . THR A 1 76 ? -11.579 -8.689 -16.497 1.00 51.31 76 THR A CA 1
ATOM 628 C C . THR A 1 76 ? -10.324 -8.184 -17.206 1.00 51.31 76 THR A C 1
ATOM 630 O O . THR A 1 76 ? -10.089 -6.991 -17.362 1.00 51.31 76 THR A O 1
ATOM 633 N N . VAL A 1 77 ? -9.496 -9.149 -17.591 1.00 53.53 77 VAL A N 1
ATOM 634 C CA . VAL A 1 77 ? -8.272 -9.037 -18.390 1.00 53.53 77 VAL A CA 1
ATOM 635 C C . VAL A 1 77 ? -8.521 -8.205 -19.662 1.00 53.53 77 VAL A C 1
ATOM 637 O O . VAL A 1 77 ? -9.336 -8.634 -20.478 1.00 53.53 77 VAL A O 1
ATOM 640 N N . PRO A 1 78 ? -7.823 -7.081 -19.929 1.00 46.88 78 PRO A N 1
ATOM 641 C CA . PRO A 1 78 ? -7.517 -6.772 -21.311 1.00 46.88 78 PRO A CA 1
ATOM 642 C C . PRO A 1 78 ? -6.416 -7.750 -21.724 1.00 46.88 78 PRO A C 1
ATOM 644 O O . PRO A 1 78 ? -5.331 -7.769 -21.132 1.00 46.88 78 PRO A O 1
ATOM 647 N N . GLY A 1 79 ? -6.754 -8.626 -22.670 1.00 48.12 79 GLY A N 1
ATOM 648 C CA . GLY A 1 79 ? -5.737 -9.250 -23.510 1.00 48.12 79 GLY A CA 1
ATOM 649 C C . GLY A 1 79 ? -4.922 -8.179 -24.222 1.00 48.12 79 GLY A C 1
ATOM 650 O O . GLY A 1 79 ? -5.476 -7.080 -24.460 1.00 48.12 79 GLY A O 1
#

pLDDT: mean 83.64, std 15.39, range [46.88, 97.94]

Radius of gyration: 12.47 Å; chains: 1; bounding box: 34×16×38 Å